Protein AF-Q6S965-F1 (afdb_monomer_lite)

Secondary structure (DSSP, 8-state):
-HHHHHHHHHIIIIISTTTB-TT--SB-SHHHHHHHHHHHHHHHIIIIIIIHHHHHHHTT----TT--HHHHHHHHHSHHHHHHHHHHHH--HHHHHHHHHHHHHHHHHHHHHHTTS----TT--HHHHH-

Structure (mmCIF, N/CA/C/O backbone):
data_AF-Q6S965-F1
#
_entry.id   AF-Q6S965-F1
#
loop_
_atom_site.group_PDB
_atom_site.id
_atom_site.type_symbol
_atom_site.label_atom_id
_atom_site.label_alt_id
_atom_site.label_comp_id
_atom_site.label_asym_id
_atom_site.label_entity_id
_atom_site.label_seq_id
_atom_site.pdbx_PDB_ins_code
_atom_site.Cartn_x
_atom_site.Cartn_y
_atom_site.Cartn_z
_atom_site.occupancy
_atom_site.B_iso_or_equiv
_atom_site.auth_seq_id
_atom_site.auth_comp_id
_atom_site.auth_asym_id
_atom_site.auth_atom_id
_atom_site.pdbx_PDB_model_num
ATOM 1 N N . VAL A 1 1 ? 0.564 4.305 -6.701 1.00 89.38 1 VAL A N 1
ATOM 2 C CA . VAL A 1 1 ? 1.039 3.746 -5.408 1.00 89.38 1 VAL A CA 1
ATOM 3 C C . VAL A 1 1 ? 0.927 4.752 -4.264 1.00 89.38 1 VAL A C 1
ATOM 5 O O . VAL A 1 1 ? 0.270 4.431 -3.283 1.00 89.38 1 VAL A O 1
ATOM 8 N N . ALA A 1 2 ? 1.478 5.968 -4.383 1.00 91.19 2 ALA A N 1
ATOM 9 C CA . ALA A 1 2 ? 1.459 6.966 -3.303 1.00 91.19 2 ALA A CA 1
ATOM 10 C C . ALA A 1 2 ? 0.062 7.246 -2.709 1.00 91.19 2 ALA A C 1
ATOM 12 O O . ALA A 1 2 ? -0.081 7.279 -1.490 1.00 91.19 2 ALA A O 1
ATOM 13 N N . ASP A 1 3 ? -0.973 7.387 -3.544 1.00 92.06 3 ASP A N 1
ATOM 14 C CA . ASP A 1 3 ? -2.338 7.638 -3.055 1.00 92.06 3 ASP A CA 1
ATOM 15 C C . ASP A 1 3 ? -2.898 6.467 -2.238 1.00 92.06 3 ASP A C 1
ATOM 17 O O . ASP A 1 3 ? -3.522 6.686 -1.205 1.00 92.06 3 ASP A O 1
ATOM 21 N N . MET A 1 4 ? -2.600 5.220 -2.628 1.00 94.44 4 MET A N 1
ATOM 22 C CA . MET A 1 4 ? -2.979 4.040 -1.843 1.00 94.44 4 MET A CA 1
ATOM 23 C C . MET A 1 4 ? -2.316 4.072 -0.461 1.00 94.44 4 MET A C 1
ATOM 25 O O . MET A 1 4 ? -2.991 3.855 0.541 1.00 94.44 4 MET A O 1
ATOM 29 N N . LEU A 1 5 ? -1.024 4.410 -0.384 1.00 94.31 5 LEU A N 1
ATOM 30 C CA . LEU A 1 5 ? -0.301 4.504 0.890 1.00 94.31 5 LEU A CA 1
ATOM 31 C C . LEU A 1 5 ? -0.874 5.612 1.788 1.00 94.31 5 LEU A C 1
ATOM 33 O O . LEU A 1 5 ? -1.057 5.413 2.991 1.00 94.31 5 LEU A O 1
ATOM 37 N N . LYS A 1 6 ? -1.228 6.764 1.205 1.00 92.31 6 LYS A N 1
ATOM 38 C CA . LYS A 1 6 ? -1.899 7.861 1.920 1.00 92.31 6 LYS A CA 1
ATOM 39 C C . LYS A 1 6 ? -3.275 7.444 2.442 1.00 92.31 6 LYS A C 1
ATOM 41 O O . LYS A 1 6 ? -3.589 7.714 3.604 1.00 92.31 6 LYS A O 1
ATOM 46 N N . ASP A 1 7 ? -4.066 6.755 1.625 1.00 93.94 7 ASP A N 1
ATOM 47 C CA . ASP A 1 7 ? -5.364 6.207 2.020 1.00 93.94 7 ASP A CA 1
ATOM 48 C C . ASP A 1 7 ? -5.217 5.181 3.151 1.00 93.94 7 ASP A C 1
ATOM 50 O O . ASP A 1 7 ? -5.959 5.245 4.132 1.00 93.94 7 ASP A O 1
ATOM 54 N N . SER A 1 8 ? -4.226 4.288 3.080 1.00 93.25 8 SER A N 1
ATOM 55 C CA . SER A 1 8 ? -3.907 3.327 4.145 1.00 93.25 8 SER A CA 1
ATOM 56 C C . SER A 1 8 ? -3.616 4.029 5.473 1.00 93.25 8 SER A C 1
ATOM 58 O O . SER A 1 8 ? -4.186 3.673 6.511 1.00 93.25 8 SER A O 1
ATOM 60 N N . ILE A 1 9 ? -2.803 5.091 5.452 1.00 92.19 9 ILE A N 1
ATOM 61 C CA . ILE A 1 9 ? -2.538 5.922 6.637 1.00 92.19 9 ILE A CA 1
ATOM 62 C C . ILE A 1 9 ? -3.828 6.580 7.133 1.00 92.19 9 ILE A C 1
ATOM 64 O O . ILE A 1 9 ? -4.091 6.605 8.341 1.00 92.19 9 ILE A O 1
ATOM 68 N N . HIS A 1 10 ? -4.653 7.122 6.236 1.00 92.31 10 HIS A N 1
ATOM 69 C CA . HIS A 1 10 ? -5.918 7.751 6.606 1.00 92.31 10 HIS A CA 1
ATOM 70 C C . HIS A 1 10 ? -6.868 6.755 7.282 1.00 92.31 10 HIS A C 1
ATOM 72 O O . HIS A 1 10 ? -7.427 7.056 8.344 1.00 92.31 10 HIS A O 1
ATOM 78 N N . TRP A 1 11 ? -7.005 5.553 6.720 1.00 92.00 11 TRP A N 1
ATOM 79 C CA . TRP A 1 11 ? -7.794 4.479 7.304 1.00 92.00 11 TRP A CA 1
ATOM 80 C C . TRP A 1 11 ? -7.309 4.163 8.714 1.00 92.00 11 TRP A C 1
ATOM 82 O O . TRP A 1 11 ? -8.083 4.337 9.661 1.00 92.00 11 TRP A O 1
ATOM 92 N N . ARG A 1 12 ? -6.022 3.817 8.870 1.00 88.50 12 ARG A N 1
ATOM 93 C CA . ARG A 1 12 ? -5.408 3.433 10.155 1.00 88.50 12 ARG A CA 1
ATOM 94 C C . ARG A 1 12 ? -5.476 4.530 11.213 1.00 88.50 12 ARG A C 1
ATOM 96 O O . ARG A 1 12 ? -5.728 4.233 12.377 1.00 88.50 12 ARG A O 1
ATOM 103 N N . THR A 1 13 ? -5.279 5.795 10.839 1.00 88.38 13 THR A N 1
ATOM 104 C CA . THR A 1 13 ? -5.111 6.890 11.813 1.00 88.38 13 THR A CA 1
ATOM 105 C C . THR A 1 13 ? -6.377 7.696 12.092 1.00 88.38 13 THR A C 1
ATOM 107 O O . THR A 1 13 ? -6.488 8.274 13.179 1.00 88.38 13 THR A O 1
ATOM 110 N N . LYS A 1 14 ? -7.325 7.764 11.145 1.00 87.88 14 LYS A N 1
ATOM 111 C CA . LYS A 1 14 ? -8.512 8.634 11.238 1.00 87.88 14 LYS A CA 1
ATOM 112 C C . LYS A 1 14 ? -9.830 7.878 11.238 1.00 87.88 14 LYS A C 1
ATOM 114 O O . LYS A 1 14 ? -10.699 8.226 12.030 1.00 87.88 14 LYS A O 1
ATOM 119 N N . LYS A 1 15 ? -9.993 6.882 10.365 1.00 86.62 15 LYS A N 1
ATOM 120 C CA . LYS A 1 15 ? -11.287 6.207 10.179 1.00 86.62 15 LYS A CA 1
ATOM 121 C C . LYS A 1 15 ? -11.476 5.036 11.134 1.00 86.62 15 LYS A C 1
ATOM 123 O O . LYS A 1 15 ? -12.443 5.023 11.885 1.00 86.62 15 LYS A O 1
ATOM 128 N N . ILE A 1 16 ? -10.536 4.090 11.163 1.00 85.50 16 ILE A N 1
ATOM 129 C CA . ILE A 1 16 ? -10.684 2.864 11.967 1.00 85.50 16 ILE A CA 1
ATOM 130 C C . ILE A 1 16 ? -10.013 2.954 13.339 1.00 85.50 16 ILE A C 1
ATOM 132 O O . ILE A 1 16 ? -10.334 2.151 14.212 1.00 85.50 16 ILE A O 1
ATOM 136 N N . LYS A 1 17 ? -9.138 3.945 13.578 1.00 81.62 17 LYS A N 1
ATOM 137 C CA . LYS A 1 17 ? -8.413 4.101 14.856 1.00 81.62 17 LYS A CA 1
ATOM 138 C C . LYS A 1 17 ? -9.340 4.056 16.073 1.00 81.62 17 LYS A C 1
ATOM 140 O O . LYS A 1 17 ? -9.077 3.336 17.026 1.00 81.62 17 LYS A O 1
ATOM 145 N N . GLY A 1 18 ? -10.438 4.813 16.031 1.00 75.31 18 GLY A N 1
ATOM 146 C CA . GLY A 1 18 ? -11.424 4.863 17.119 1.00 75.31 18 GLY A CA 1
ATOM 147 C C . GLY A 1 18 ? -12.336 3.634 17.199 1.00 75.31 18 GLY A C 1
ATOM 148 O O . GLY A 1 18 ? -13.053 3.460 18.184 1.00 75.31 18 GLY A O 1
ATOM 149 N N . CYS A 1 19 ? -12.311 2.782 16.175 1.00 76.19 19 CYS A N 1
ATOM 150 C CA . CYS A 1 19 ? -13.139 1.587 16.064 1.00 76.19 19 CYS A CA 1
ATOM 151 C C . CYS A 1 19 ? -12.486 0.330 16.625 1.00 76.19 19 CYS A C 1
ATOM 153 O O . CYS A 1 19 ? -13.191 -0.609 17.004 1.00 76.19 19 CYS A O 1
ATOM 155 N N . LEU A 1 20 ? -11.160 0.332 16.730 1.00 70.69 20 LEU A N 1
ATOM 156 C CA . LEU A 1 20 ? -10.374 -0.723 17.350 1.00 70.69 20 LEU A CA 1
ATOM 157 C C . LEU A 1 20 ? -10.328 -0.484 18.870 1.00 70.69 20 LEU A C 1
ATOM 159 O O . LEU A 1 20 ? -9.452 0.209 19.381 1.00 70.69 20 LEU A O 1
ATOM 163 N N . LYS A 1 21 ? -11.303 -1.021 19.618 1.00 54.81 21 LYS A N 1
ATOM 164 C CA . LYS A 1 21 ? -11.324 -0.913 21.091 1.00 54.81 21 LYS A CA 1
ATOM 165 C C . LYS A 1 21 ? -10.451 -1.984 21.757 1.00 54.81 21 LYS A C 1
ATOM 167 O O . LYS A 1 21 ? -10.687 -3.175 21.573 1.00 54.81 21 LYS A O 1
ATOM 172 N N . ASN A 1 22 ? -9.551 -1.547 22.641 1.00 51.72 22 ASN A N 1
ATOM 173 C CA . ASN A 1 22 ? -8.943 -2.331 23.730 1.00 51.72 22 ASN A CA 1
ATOM 174 C C . ASN A 1 22 ? -8.476 -3.746 23.339 1.00 51.72 22 ASN A C 1
ATOM 176 O O . ASN A 1 22 ? -8.963 -4.731 23.895 1.00 51.72 22 ASN A O 1
ATOM 180 N N . GLY A 1 23 ? -7.576 -3.861 22.358 1.00 51.97 23 GLY A N 1
ATOM 181 C CA . GLY A 1 23 ? -6.899 -5.123 22.017 1.00 51.97 23 GLY A CA 1
ATOM 182 C C . GLY A 1 23 ? -7.782 -6.221 21.406 1.00 51.97 23 GLY A C 1
ATOM 183 O O . GLY A 1 23 ? -7.270 -7.189 20.855 1.00 51.97 23 GLY A O 1
ATOM 184 N N . LYS A 1 24 ? -9.112 -6.075 21.418 1.00 53.44 24 LYS A N 1
ATOM 185 C CA . LYS A 1 24 ? -10.038 -6.958 20.708 1.00 53.44 24 LYS A CA 1
ATOM 186 C C . LYS A 1 24 ? -10.313 -6.305 19.363 1.00 53.44 24 LYS A C 1
ATOM 188 O O . LYS A 1 24 ? -11.141 -5.405 19.308 1.00 53.44 24 LYS A O 1
ATOM 193 N N . LYS A 1 25 ? -9.611 -6.742 18.309 1.00 58.44 25 LYS A N 1
ATOM 194 C CA . LYS A 1 25 ? -9.739 -6.360 16.881 1.00 58.44 25 LYS A CA 1
ATOM 195 C C . LYS A 1 25 ? -11.190 -6.499 16.341 1.00 58.44 25 LYS A C 1
ATOM 197 O O . LYS A 1 25 ? -11.455 -7.269 15.427 1.00 58.44 25 LYS A O 1
ATOM 202 N N . LYS A 1 26 ? -12.175 -5.835 16.951 1.00 62.50 26 LYS A N 1
ATOM 203 C CA . LYS A 1 26 ? -13.612 -5.961 16.684 1.00 62.50 26 LYS A CA 1
ATOM 204 C C . LYS A 1 26 ? -14.224 -4.575 16.548 1.00 62.50 26 LYS A C 1
ATOM 206 O O . LYS A 1 26 ? -14.096 -3.738 17.438 1.00 62.50 26 LYS A O 1
ATOM 211 N N . CYS A 1 27 ? -14.949 -4.378 15.454 1.00 69.75 27 CYS A N 1
ATOM 212 C CA . CYS A 1 27 ? -15.687 -3.158 15.150 1.00 69.75 27 CYS A CA 1
ATOM 213 C C . CYS A 1 27 ? -16.868 -3.039 16.126 1.00 69.75 27 CYS A C 1
ATOM 215 O O . CYS A 1 27 ? -17.914 -3.666 15.959 1.00 69.75 27 CYS A O 1
ATOM 217 N N . GLY A 1 28 ? -16.638 -2.323 17.231 1.00 67.81 28 GLY A N 1
ATOM 218 C CA . GLY A 1 28 ? -17.420 -2.484 18.462 1.00 67.81 28 GLY A CA 1
ATOM 219 C C . GLY A 1 28 ? -18.773 -1.769 18.516 1.00 67.81 28 GLY A C 1
ATOM 220 O O . GLY A 1 28 ? -19.571 -2.073 19.398 1.00 67.81 28 GLY A O 1
ATOM 221 N N . ASN A 1 29 ? -19.054 -0.829 17.611 1.00 78.25 29 ASN A N 1
ATOM 222 C CA . ASN A 1 29 ? -20.328 -0.102 17.543 1.00 78.25 29 ASN A CA 1
ATOM 223 C C . ASN A 1 29 ? -20.859 -0.054 16.096 1.00 78.25 29 ASN A C 1
ATOM 225 O O . ASN A 1 29 ? -20.144 -0.416 15.163 1.00 78.25 29 ASN A O 1
ATOM 229 N N . GLN A 1 30 ? -22.115 0.362 15.902 1.00 78.31 30 GLN A N 1
ATOM 230 C CA . GLN A 1 30 ? -22.769 0.325 14.587 1.00 78.31 30 GLN A CA 1
ATOM 231 C C . GLN A 1 30 ? -22.052 1.186 13.534 1.00 78.31 30 GLN A C 1
ATOM 233 O O . GLN A 1 30 ? -21.882 0.731 12.408 1.00 78.31 30 GLN A O 1
ATOM 238 N N . GLN A 1 31 ? -21.572 2.374 13.913 1.00 78.81 31 GLN A N 1
ATOM 239 C CA . GLN A 1 31 ? -20.787 3.243 13.030 1.00 78.81 31 GLN A CA 1
ATOM 240 C C . GLN A 1 31 ? -19.485 2.556 12.594 1.00 78.81 31 GLN A C 1
ATOM 242 O O . GLN A 1 31 ? -19.177 2.471 11.413 1.00 78.81 31 GLN A O 1
ATOM 247 N N . CYS A 1 32 ? -18.781 1.948 13.542 1.00 83.69 32 CYS A N 1
ATOM 248 C CA . CYS A 1 32 ? -17.551 1.219 13.289 1.00 83.69 32 CYS A CA 1
ATOM 249 C C . CYS A 1 32 ? -17.752 -0.036 12.452 1.00 83.69 32 CYS A C 1
ATOM 251 O O . CYS A 1 32 ? -16.859 -0.396 11.696 1.00 83.69 32 CYS A O 1
ATOM 253 N N . LYS A 1 33 ? -18.905 -0.708 12.547 1.00 83.88 33 LYS A N 1
ATOM 254 C CA . LYS A 1 33 ? -19.232 -1.799 11.620 1.00 83.88 33 LYS A CA 1
ATOM 255 C C . LYS A 1 33 ? -19.308 -1.281 10.187 1.00 83.88 33 LYS A C 1
ATOM 257 O O . LYS A 1 33 ? -18.735 -1.905 9.306 1.00 83.88 33 LYS A O 1
ATOM 262 N N . VAL A 1 34 ? -19.954 -0.134 9.966 1.00 87.31 34 VAL A N 1
ATOM 263 C CA . VAL A 1 34 ? -20.016 0.496 8.638 1.00 87.31 34 VAL A CA 1
ATOM 264 C C . VAL A 1 34 ? -18.619 0.881 8.154 1.00 87.31 34 VAL A C 1
ATOM 266 O O . VAL A 1 34 ? -18.240 0.496 7.053 1.00 87.31 34 VAL A O 1
ATOM 269 N N . ASP A 1 35 ? -17.825 1.565 8.980 1.00 88.12 35 ASP A N 1
ATOM 270 C CA . ASP A 1 35 ? -16.473 1.992 8.597 1.00 88.12 35 ASP A CA 1
ATOM 271 C C . ASP A 1 35 ? -15.545 0.799 8.305 1.00 88.12 35 ASP A C 1
ATOM 273 O O . ASP A 1 35 ? -14.790 0.829 7.335 1.00 88.12 35 ASP A O 1
ATOM 277 N N . CYS A 1 36 ? -15.641 -0.285 9.081 1.00 88.00 36 CYS A N 1
ATOM 278 C CA . CYS A 1 36 ? -14.897 -1.518 8.828 1.00 88.00 36 CYS A CA 1
ATOM 279 C C . CYS A 1 36 ? -15.331 -2.231 7.542 1.00 88.00 36 CYS A C 1
ATOM 281 O O . CYS A 1 36 ? -14.480 -2.699 6.791 1.00 88.00 36 CYS A O 1
ATOM 283 N N . GLU A 1 37 ? -16.635 -2.324 7.269 1.00 90.31 37 GLU A N 1
ATOM 284 C CA . GLU A 1 37 ? -17.135 -2.905 6.017 1.00 90.31 37 GLU A CA 1
ATOM 285 C C . GLU A 1 37 ? -16.693 -2.072 4.807 1.00 90.31 37 GLU A C 1
ATOM 287 O O . GLU A 1 37 ? -16.285 -2.626 3.785 1.00 90.31 37 GLU A O 1
ATOM 292 N N . CYS A 1 38 ? -16.701 -0.742 4.930 1.00 92.44 38 CYS A N 1
ATOM 293 C CA . CYS A 1 38 ? -16.157 0.155 3.915 1.00 92.44 38 CYS A CA 1
ATOM 294 C C . CYS A 1 38 ? -14.655 -0.070 3.708 1.00 92.44 38 CYS A C 1
ATOM 296 O O . CYS A 1 38 ? -14.222 -0.195 2.564 1.00 92.44 38 CYS A O 1
ATOM 298 N N . PHE A 1 39 ? -13.873 -0.187 4.787 1.00 92.38 39 PHE A N 1
ATOM 299 C CA . PHE A 1 39 ? -12.445 -0.485 4.692 1.00 92.38 39 PHE A CA 1
ATOM 300 C C . PHE A 1 39 ? -12.193 -1.836 4.013 1.00 92.38 39 PHE A C 1
ATOM 302 O O . PHE A 1 39 ? -11.409 -1.911 3.074 1.00 92.38 39 PHE A O 1
ATOM 309 N N . LYS A 1 40 ? -12.924 -2.888 4.399 1.00 92.00 40 LYS A N 1
ATOM 310 C CA . LYS A 1 40 ? -12.821 -4.218 3.780 1.00 92.00 40 LYS A CA 1
ATOM 311 C C . LYS A 1 40 ? -13.115 -4.177 2.278 1.00 92.00 40 LYS A C 1
ATOM 313 O O . LYS A 1 40 ? -12.414 -4.812 1.495 1.00 92.00 40 LYS A O 1
ATOM 318 N N . ARG A 1 41 ? -14.139 -3.424 1.860 1.00 95.56 41 ARG A N 1
ATOM 319 C CA . ARG A 1 41 ? -14.451 -3.218 0.434 1.00 95.56 41 ARG A CA 1
ATOM 320 C C . ARG A 1 41 ? -13.352 -2.443 -0.283 1.00 95.56 41 ARG A C 1
ATOM 322 O O . ARG A 1 41 ? -13.016 -2.808 -1.403 1.00 95.56 41 ARG A O 1
ATOM 329 N N . TRP A 1 42 ? -12.791 -1.417 0.357 1.00 96.06 42 TRP A N 1
ATOM 330 C CA . TRP A 1 42 ? -11.675 -0.649 -0.190 1.00 96.06 42 TRP A CA 1
ATOM 331 C C . TRP A 1 42 ? -10.440 -1.536 -0.396 1.00 96.06 42 TRP A C 1
ATOM 333 O O . TRP A 1 42 ? -9.916 -1.556 -1.503 1.00 96.06 42 TRP A O 1
ATOM 343 N N . VAL A 1 43 ? -10.047 -2.348 0.596 1.00 94.56 43 VAL A N 1
ATOM 344 C CA . VAL A 1 43 ? -8.929 -3.306 0.468 1.00 94.56 43 VAL A CA 1
ATOM 345 C C . VAL A 1 43 ? -9.188 -4.279 -0.680 1.00 94.56 43 VAL A C 1
ATOM 347 O O . VAL A 1 43 ? -8.347 -4.426 -1.564 1.00 94.56 43 VAL A O 1
ATOM 350 N N . LYS A 1 44 ? -10.386 -4.879 -0.726 1.00 95.38 44 LYS A N 1
ATOM 351 C CA . LYS A 1 44 ? -10.782 -5.799 -1.800 1.00 95.38 44 LYS A CA 1
ATOM 352 C C . LYS A 1 44 ? -10.667 -5.147 -3.179 1.00 95.38 44 LYS A C 1
ATOM 354 O O . LYS A 1 44 ? -10.114 -5.740 -4.097 1.00 95.38 44 LYS A O 1
ATOM 359 N N . GLN A 1 45 ? -11.170 -3.922 -3.325 1.00 95.81 45 GLN A N 1
ATOM 360 C CA . GLN A 1 45 ? -11.069 -3.172 -4.573 1.00 95.81 45 GLN A CA 1
ATOM 361 C C . GLN A 1 45 ? -9.605 -2.901 -4.941 1.00 95.81 45 GLN A C 1
ATOM 363 O O . GLN A 1 45 ? -9.214 -3.138 -6.082 1.00 95.81 45 GLN A O 1
ATOM 368 N N . LYS A 1 46 ? -8.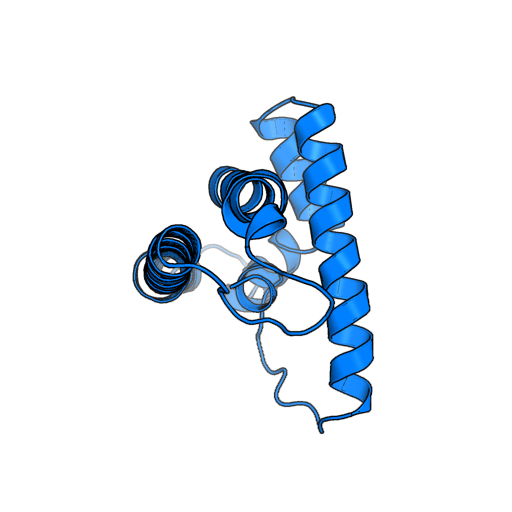788 -2.435 -3.989 1.00 96.44 46 LYS A N 1
ATOM 369 C CA . LYS A 1 46 ? -7.375 -2.139 -4.242 1.00 96.44 46 LYS A CA 1
ATOM 370 C C . LYS A 1 46 ? -6.598 -3.377 -4.655 1.00 96.44 46 LYS A C 1
ATOM 372 O O . LYS A 1 46 ? -5.851 -3.286 -5.618 1.00 96.44 46 LYS A O 1
ATOM 377 N N . LYS A 1 47 ? -6.819 -4.516 -4.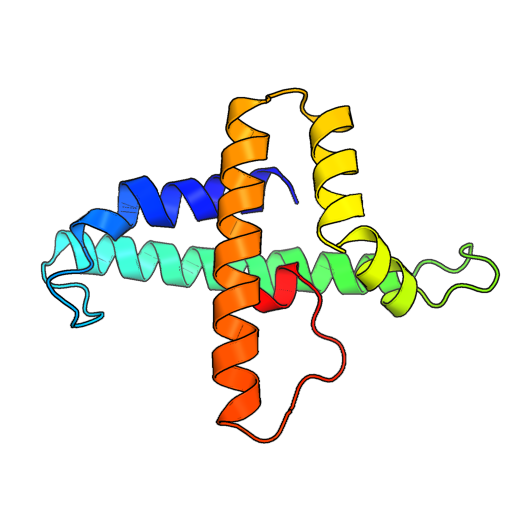001 1.00 92.81 47 LYS A N 1
ATOM 378 C CA . LYS A 1 47 ? -6.145 -5.778 -4.315 1.00 92.81 47 LYS A CA 1
ATOM 379 C C . LYS A 1 47 ? -6.605 -6.350 -5.657 1.00 92.81 47 LYS A C 1
ATOM 381 O O . LYS A 1 47 ? -5.840 -6.379 -6.613 1.00 92.81 47 LYS A O 1
ATOM 386 N N . GLU A 1 48 ? -7.884 -6.703 -5.750 1.00 92.00 48 GLU A N 1
ATOM 387 C CA . GLU A 1 48 ? -8.407 -7.521 -6.852 1.00 92.00 48 GLU A CA 1
ATOM 388 C C . GLU A 1 48 ? -8.658 -6.729 -8.141 1.00 92.00 48 GLU A C 1
ATOM 390 O O . GLU A 1 48 ? -8.622 -7.280 -9.238 1.00 92.00 48 GLU A O 1
ATOM 395 N N . GLN A 1 49 ? -9.005 -5.441 -8.038 1.00 92.88 49 GLN A N 1
ATOM 396 C CA . GLN A 1 49 ? -9.455 -4.668 -9.202 1.00 92.88 49 GLN A CA 1
ATOM 397 C C . GLN A 1 49 ? -8.405 -3.713 -9.741 1.00 92.88 49 GLN A C 1
ATOM 399 O O . GLN A 1 49 ? -8.455 -3.399 -10.932 1.00 92.88 49 GLN A O 1
ATOM 404 N N . GLU A 1 50 ? -7.514 -3.226 -8.883 1.00 96.38 50 GLU A N 1
ATOM 405 C CA . GLU A 1 50 ? -6.508 -2.234 -9.249 1.00 96.38 50 GLU A CA 1
ATOM 406 C C . GLU A 1 50 ? -5.109 -2.860 -9.259 1.00 96.38 50 GLU A C 1
ATOM 408 O O . GLU A 1 50 ? -4.464 -2.872 -10.304 1.00 96.38 50 GLU A O 1
ATOM 413 N N . TRP A 1 51 ? -4.656 -3.425 -8.137 1.00 95.75 51 TRP A N 1
ATOM 414 C CA . TRP A 1 51 ? -3.289 -3.922 -7.986 1.00 95.75 51 TRP A CA 1
ATOM 415 C C . TRP A 1 51 ? -2.990 -5.131 -8.869 1.00 95.75 51 TRP A C 1
ATOM 417 O O . TRP A 1 51 ? -1.988 -5.123 -9.581 1.00 95.75 51 TRP A O 1
ATOM 427 N N . ASP A 1 52 ? -3.882 -6.120 -8.920 1.00 93.88 52 ASP A N 1
ATOM 428 C CA . ASP A 1 52 ? -3.691 -7.285 -9.791 1.00 93.88 52 ASP A CA 1
ATOM 429 C C . ASP A 1 52 ? -3.618 -6.897 -11.276 1.00 93.88 52 ASP A C 1
ATOM 431 O O . ASP A 1 52 ? -2.796 -7.437 -12.015 1.00 93.88 52 ASP A O 1
ATOM 435 N N . LYS A 1 53 ? -4.386 -5.888 -11.709 1.00 96.00 53 LYS A N 1
ATOM 436 C CA . LYS A 1 53 ? -4.305 -5.368 -13.086 1.00 96.00 53 LYS A CA 1
ATOM 437 C C . LYS A 1 53 ? -3.010 -4.605 -13.346 1.00 96.00 53 LYS A C 1
ATOM 439 O O . LYS A 1 53 ? -2.494 -4.656 -14.459 1.00 96.00 53 LYS A O 1
ATOM 444 N N . ILE A 1 54 ? -2.483 -3.900 -12.342 1.00 95.12 54 ILE A N 1
ATOM 445 C CA . ILE A 1 54 ? -1.171 -3.247 -12.438 1.00 95.12 54 ILE A CA 1
ATOM 446 C C . ILE A 1 54 ? -0.081 -4.307 -12.596 1.00 95.12 54 ILE A C 1
ATOM 448 O O . ILE A 1 54 ? 0.723 -4.180 -13.513 1.00 95.12 54 ILE A O 1
ATOM 452 N N . LYS A 1 55 ? -0.094 -5.370 -11.779 1.00 94.06 55 LYS A N 1
ATOM 453 C CA . LYS A 1 55 ? 0.841 -6.500 -11.907 1.00 94.06 55 LYS A CA 1
ATOM 454 C C . LYS A 1 55 ? 0.738 -7.161 -13.280 1.00 94.06 55 LYS A C 1
ATOM 456 O O . LYS A 1 55 ? 1.752 -7.345 -13.942 1.00 94.06 55 LYS A O 1
ATOM 461 N N . GLU A 1 56 ? -0.479 -7.442 -13.751 1.00 95.12 56 GLU A N 1
ATOM 462 C CA . GLU A 1 56 ? -0.708 -8.026 -15.079 1.00 95.12 56 GLU A CA 1
ATOM 463 C C . GLU A 1 56 ? -0.175 -7.125 -16.202 1.00 95.12 56 GLU A C 1
ATOM 465 O O . GLU A 1 56 ? 0.416 -7.609 -17.165 1.00 95.12 56 GLU A O 1
ATOM 470 N N . HIS A 1 57 ? -0.382 -5.811 -16.102 1.00 95.50 57 HIS A N 1
ATOM 471 C CA . HIS A 1 57 ? 0.133 -4.869 -17.089 1.00 95.50 57 HIS A CA 1
ATOM 472 C C . HIS A 1 57 ? 1.661 -4.763 -17.034 1.00 95.50 57 HIS A C 1
ATOM 474 O O . HIS A 1 57 ? 2.305 -4.813 -18.079 1.00 95.50 57 HIS A O 1
ATOM 480 N N . PHE A 1 58 ? 2.241 -4.673 -15.834 1.00 95.00 58 PHE A N 1
ATOM 481 C CA . PHE A 1 58 ? 3.688 -4.599 -15.634 1.00 95.00 58 PHE A CA 1
ATOM 482 C C . PHE A 1 58 ? 4.389 -5.861 -16.153 1.00 95.00 58 PHE A C 1
ATOM 484 O O . PHE A 1 58 ? 5.414 -5.756 -16.822 1.00 95.00 58 PHE A O 1
ATOM 491 N N . GLY A 1 59 ? 3.785 -7.034 -15.934 1.00 94.81 59 GLY A N 1
ATOM 492 C CA . GLY A 1 59 ? 4.265 -8.331 -16.417 1.00 94.81 59 GLY A CA 1
ATOM 493 C C . GLY A 1 59 ? 4.268 -8.500 -17.940 1.00 94.81 59 GLY A C 1
ATOM 494 O O . GLY A 1 59 ? 4.864 -9.443 -18.445 1.00 94.81 59 GLY A O 1
ATOM 495 N N . LYS A 1 60 ? 3.620 -7.598 -18.692 1.00 95.88 60 LYS A N 1
ATOM 496 C CA . LYS A 1 60 ? 3.621 -7.602 -20.167 1.00 95.88 60 LYS A CA 1
ATOM 497 C C . LYS A 1 60 ? 4.767 -6.791 -20.774 1.00 95.88 60 LYS A C 1
ATOM 499 O O . LYS A 1 60 ? 4.860 -6.732 -21.998 1.00 95.88 60 LYS A O 1
ATOM 504 N N . GLN A 1 61 ? 5.597 -6.138 -19.961 1.00 93.12 61 GLN A N 1
ATOM 505 C CA . GLN A 1 61 ? 6.740 -5.373 -20.458 1.00 93.12 61 GLN A CA 1
ATOM 506 C C . GLN A 1 61 ? 7.802 -6.320 -21.021 1.00 93.12 61 GLN A C 1
ATOM 508 O O . GLN A 1 61 ? 8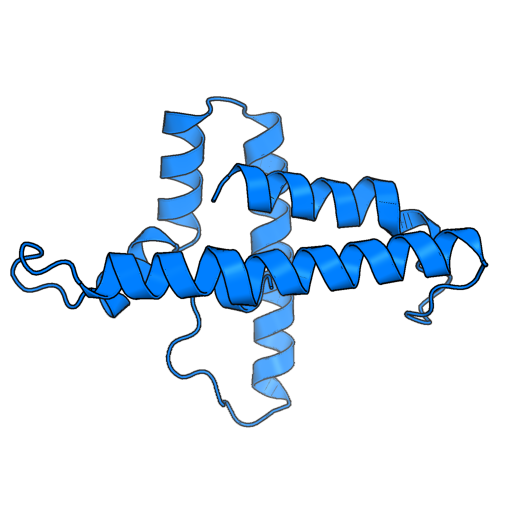.275 -7.217 -20.330 1.00 93.12 61 GLN A O 1
ATOM 513 N N . THR A 1 62 ? 8.161 -6.125 -22.288 1.00 92.69 62 THR A N 1
ATOM 514 C CA . THR A 1 62 ? 9.129 -6.969 -23.014 1.00 92.69 62 THR A CA 1
ATOM 515 C C . THR A 1 62 ? 10.453 -6.259 -23.284 1.00 92.69 62 THR A C 1
ATOM 517 O O . THR A 1 62 ? 11.372 -6.845 -23.844 1.00 92.69 62 THR A O 1
ATOM 520 N N . ASP A 1 63 ? 10.544 -4.979 -22.939 1.00 94.06 63 ASP A N 1
ATOM 521 C CA . ASP A 1 63 ? 11.662 -4.076 -23.207 1.00 94.06 63 ASP A CA 1
ATOM 522 C C . ASP A 1 63 ? 12.506 -3.791 -21.954 1.00 94.06 63 ASP A C 1
ATOM 524 O O . ASP A 1 63 ? 13.138 -2.745 -21.837 1.00 94.06 63 ASP A O 1
ATOM 528 N N . LEU A 1 64 ? 12.559 -4.755 -21.030 1.00 92.25 64 LEU A N 1
ATOM 529 C CA . LEU A 1 64 ? 13.274 -4.646 -19.753 1.00 92.25 64 LEU A CA 1
ATOM 530 C C . LEU A 1 64 ? 14.733 -5.143 -19.800 1.00 92.25 64 LEU A C 1
ATOM 532 O O . LEU A 1 64 ? 15.431 -5.125 -18.789 1.00 92.25 64 LEU A O 1
ATOM 536 N N . GLY A 1 65 ? 15.229 -5.565 -20.966 1.00 91.06 65 GLY A N 1
ATOM 537 C CA . GLY A 1 65 ? 16.584 -6.104 -21.105 1.00 91.06 65 GLY A CA 1
ATOM 538 C C . GLY A 1 65 ? 16.720 -7.476 -20.441 1.00 91.06 65 GLY A C 1
ATOM 539 O O . GLY A 1 65 ? 16.009 -8.402 -20.814 1.00 91.06 65 GLY A O 1
ATOM 540 N N . GLU A 1 66 ? 17.647 -7.606 -19.490 1.00 90.56 66 GLU A N 1
ATOM 541 C CA . GLU A 1 66 ? 17.882 -8.852 -18.735 1.00 90.56 66 GLU A CA 1
ATOM 542 C C . GLU A 1 66 ? 16.965 -9.002 -17.511 1.00 90.56 66 GLU A C 1
ATOM 544 O O . GLU A 1 66 ? 17.002 -10.029 -16.839 1.00 90.56 66 GLU A O 1
ATOM 549 N N . TRP A 1 67 ? 16.157 -7.986 -17.200 1.00 91.00 67 TRP A N 1
ATOM 550 C CA . TRP A 1 67 ? 15.287 -8.006 -16.032 1.00 91.00 67 TRP A CA 1
ATOM 551 C C . TRP A 1 67 ? 13.978 -8.733 -16.321 1.00 91.00 67 TRP A C 1
ATOM 553 O O . TRP A 1 67 ? 13.235 -8.356 -17.230 1.00 91.00 67 TRP A O 1
ATOM 563 N N . GLU A 1 68 ? 13.648 -9.708 -15.479 1.00 92.31 68 GLU A N 1
ATOM 564 C CA . GLU A 1 68 ? 12.300 -10.262 -15.430 1.00 92.31 68 GLU A CA 1
ATOM 565 C C . GLU A 1 68 ? 11.328 -9.219 -14.843 1.00 92.31 68 GLU A C 1
ATOM 567 O O . GLU A 1 68 ? 11.646 -8.574 -13.835 1.00 92.31 68 GLU A O 1
ATOM 572 N N . PRO A 1 69 ? 10.128 -9.029 -15.428 1.00 93.75 69 PRO A N 1
ATOM 573 C CA . PRO A 1 69 ? 9.184 -8.015 -14.963 1.00 93.75 69 PRO A CA 1
ATOM 574 C C . PRO A 1 69 ? 8.818 -8.126 -13.480 1.00 93.75 69 PRO A C 1
ATOM 576 O O . PRO A 1 69 ? 8.658 -7.109 -12.812 1.00 93.75 69 PRO A O 1
ATOM 579 N N . ASN A 1 70 ? 8.678 -9.339 -12.947 1.00 90.12 70 ASN A N 1
ATOM 580 C CA . ASN A 1 70 ? 8.311 -9.520 -11.542 1.00 90.12 70 ASN A CA 1
ATOM 581 C C . ASN A 1 70 ? 9.456 -9.112 -10.604 1.00 90.12 70 ASN A C 1
ATOM 583 O O . ASN A 1 70 ? 9.213 -8.378 -9.648 1.00 90.12 70 ASN A O 1
ATOM 587 N N . ASP A 1 71 ? 10.691 -9.496 -10.930 1.00 91.31 71 ASP A N 1
ATOM 588 C CA . ASP A 1 71 ? 11.885 -9.153 -10.150 1.00 91.31 71 ASP A CA 1
ATOM 589 C C . ASP A 1 71 ? 12.133 -7.641 -10.160 1.00 91.31 71 ASP A C 1
ATOM 591 O O . ASP A 1 71 ? 12.503 -7.037 -9.151 1.00 91.31 71 ASP A O 1
ATOM 595 N N . LEU A 1 72 ? 11.904 -6.992 -11.307 1.00 94.00 72 LEU A N 1
ATOM 596 C CA . LEU A 1 72 ? 11.976 -5.539 -11.397 1.00 94.00 72 LEU A CA 1
ATOM 597 C C . LEU A 1 72 ? 10.866 -4.878 -10.576 1.00 94.00 72 LEU A C 1
ATOM 599 O O . LEU A 1 72 ? 11.129 -3.899 -9.879 1.00 94.00 72 LEU A O 1
ATOM 603 N N . LEU A 1 73 ? 9.635 -5.400 -10.643 1.00 94.31 73 LEU A N 1
ATOM 604 C CA . LEU A 1 73 ? 8.511 -4.872 -9.871 1.00 94.31 73 LEU A CA 1
ATOM 605 C C . LEU A 1 73 ? 8.783 -4.944 -8.365 1.00 94.31 73 LEU A C 1
ATOM 607 O O . LEU A 1 73 ? 8.473 -4.000 -7.642 1.00 94.31 73 LEU A O 1
ATOM 611 N N . GLU A 1 74 ? 9.369 -6.040 -7.892 1.00 92.25 74 GLU A N 1
ATOM 612 C CA . GLU A 1 74 ? 9.763 -6.189 -6.495 1.00 92.25 74 GLU A CA 1
ATOM 613 C C . GLU A 1 74 ? 10.813 -5.143 -6.094 1.00 92.25 74 GLU A C 1
ATOM 615 O O . GLU A 1 74 ? 10.600 -4.410 -5.128 1.00 92.25 74 GLU A O 1
ATOM 620 N N . GLN A 1 75 ? 11.876 -4.979 -6.888 1.00 92.50 75 GLN A N 1
ATOM 621 C CA . GLN A 1 75 ? 12.938 -4.001 -6.617 1.00 92.50 75 GLN A CA 1
ATOM 622 C C . GLN A 1 75 ? 12.440 -2.550 -6.607 1.00 92.50 75 GLN A C 1
ATOM 624 O O . GLN A 1 75 ? 12.817 -1.769 -5.736 1.00 92.50 75 GLN A O 1
ATOM 629 N N . VAL A 1 76 ? 11.561 -2.156 -7.537 1.00 94.25 76 VAL A N 1
ATOM 630 C CA . VAL A 1 76 ? 11.033 -0.774 -7.554 1.00 94.25 76 VAL A CA 1
ATOM 631 C C . VAL A 1 76 ? 10.064 -0.493 -6.402 1.00 94.25 76 VAL A C 1
ATOM 633 O O . VAL A 1 76 ? 9.804 0.669 -6.079 1.00 94.25 76 VAL A O 1
ATOM 636 N N . LEU A 1 77 ? 9.518 -1.542 -5.784 1.00 94.69 77 LEU A N 1
ATOM 637 C CA . LEU A 1 77 ? 8.650 -1.459 -4.609 1.00 94.69 77 LEU A CA 1
ATOM 638 C C . LEU A 1 77 ? 9.402 -1.698 -3.297 1.00 94.69 77 LEU A C 1
ATOM 640 O O . LEU A 1 77 ? 8.792 -1.573 -2.230 1.00 94.69 77 LEU A O 1
ATOM 644 N N . GLU A 1 78 ? 10.699 -1.997 -3.352 1.00 92.00 78 GLU A N 1
ATOM 645 C CA . GLU A 1 78 ? 11.565 -2.033 -2.181 1.00 92.00 78 GLU A CA 1
ATOM 646 C C . GLU A 1 78 ? 11.516 -0.673 -1.474 1.00 92.00 78 GLU A C 1
ATOM 648 O O . GLU A 1 78 ? 11.565 0.387 -2.107 1.00 92.00 78 GLU A O 1
ATOM 653 N N . LYS A 1 79 ? 11.406 -0.685 -0.141 1.00 90.94 79 LYS A N 1
ATOM 654 C CA . LYS A 1 79 ? 11.143 0.502 0.684 1.00 90.94 79 LYS A CA 1
ATOM 655 C C . LYS A 1 79 ? 12.025 1.703 0.334 1.00 90.94 79 LYS A C 1
ATOM 657 O O . LYS A 1 79 ? 11.501 2.806 0.183 1.00 90.94 79 LYS A O 1
ATOM 662 N N . GLY A 1 80 ? 13.337 1.512 0.177 1.00 91.44 80 GLY A N 1
ATOM 663 C CA . GLY A 1 80 ? 14.265 2.602 -0.148 1.00 91.44 80 GLY A CA 1
ATOM 664 C C . GLY A 1 80 ? 13.979 3.250 -1.509 1.00 91.44 80 GLY A C 1
ATOM 665 O O . GLY A 1 80 ? 13.879 4.478 -1.615 1.00 91.44 80 GLY A O 1
ATOM 666 N N . VAL A 1 81 ? 13.789 2.424 -2.541 1.00 94.56 81 VAL A N 1
ATOM 667 C CA . VAL A 1 81 ? 13.505 2.869 -3.915 1.00 94.56 81 VAL A CA 1
ATOM 668 C C . VAL A 1 81 ? 12.125 3.520 -3.995 1.00 94.56 81 VAL A C 1
ATOM 670 O O . VAL A 1 81 ? 11.968 4.604 -4.567 1.00 94.56 81 VAL A O 1
ATOM 673 N N . LEU A 1 82 ? 11.133 2.908 -3.349 1.00 93.56 82 LEU A N 1
ATOM 674 C CA . LEU A 1 82 ? 9.761 3.392 -3.305 1.00 93.56 82 LEU A CA 1
ATOM 675 C C . LEU A 1 82 ? 9.663 4.763 -2.624 1.00 93.56 82 LEU A C 1
ATOM 677 O O . LEU A 1 82 ? 9.035 5.675 -3.165 1.00 93.56 82 LEU A O 1
ATOM 681 N N . LEU A 1 83 ? 10.297 4.938 -1.459 1.00 92.75 83 LEU A N 1
ATOM 682 C CA . LEU A 1 83 ? 10.299 6.215 -0.737 1.00 92.75 83 LEU A CA 1
ATOM 683 C C . LEU A 1 83 ? 10.984 7.319 -1.542 1.00 92.75 83 LEU A C 1
ATOM 685 O O . LEU A 1 83 ? 10.480 8.442 -1.584 1.00 92.75 83 LEU A O 1
ATOM 689 N N . THR A 1 84 ? 12.085 6.992 -2.221 1.00 93.19 84 THR A N 1
ATOM 690 C CA . THR A 1 84 ? 12.794 7.934 -3.099 1.00 93.19 84 THR A CA 1
ATOM 691 C C . THR A 1 84 ? 11.894 8.367 -4.256 1.00 93.19 84 THR A C 1
ATOM 693 O O . THR A 1 84 ? 11.667 9.562 -4.448 1.00 93.19 84 THR A O 1
ATOM 696 N N . SER A 1 85 ? 11.268 7.406 -4.939 1.00 91.81 85 SER A N 1
ATOM 697 C CA . SER A 1 85 ? 10.348 7.659 -6.056 1.00 91.81 85 SER A CA 1
ATOM 698 C C . SER A 1 85 ? 9.141 8.512 -5.640 1.00 91.81 85 SER A C 1
ATOM 700 O O . SER A 1 85 ? 8.737 9.438 -6.347 1.00 91.81 85 SER A O 1
ATOM 702 N N . ILE A 1 86 ? 8.561 8.246 -4.463 1.00 91.62 86 ILE A N 1
ATOM 703 C CA . ILE A 1 86 ? 7.450 9.046 -3.921 1.00 91.62 86 ILE A CA 1
ATOM 704 C C . ILE A 1 86 ? 7.920 10.457 -3.559 1.00 91.62 86 ILE A C 1
ATOM 706 O O . ILE A 1 86 ? 7.191 11.421 -3.810 1.00 91.62 86 ILE A O 1
ATOM 710 N N . LYS A 1 87 ? 9.119 10.596 -2.982 1.00 91.06 87 LYS A N 1
ATOM 711 C CA . LYS A 1 87 ? 9.687 11.895 -2.614 1.00 91.06 87 LYS A CA 1
ATOM 712 C C . LYS A 1 87 ? 9.875 12.791 -3.827 1.00 91.06 87 LYS A C 1
ATOM 714 O O . LYS A 1 87 ? 9.447 13.942 -3.789 1.00 91.06 87 LYS A O 1
ATOM 719 N N . GLU A 1 88 ? 10.453 12.257 -4.894 1.00 90.62 88 GLU A N 1
ATOM 720 C CA . GLU A 1 88 ? 10.684 12.993 -6.136 1.00 90.62 88 GLU A CA 1
ATOM 721 C C . GLU A 1 88 ? 9.374 13.350 -6.851 1.00 90.62 88 GLU A C 1
ATOM 723 O O . GLU A 1 88 ? 9.226 14.470 -7.334 1.00 90.62 88 GLU A O 1
ATOM 728 N N . GLY A 1 89 ? 8.393 12.439 -6.870 1.00 88.19 89 GLY A N 1
ATOM 729 C CA . GLY A 1 89 ? 7.121 12.662 -7.564 1.00 88.19 89 GLY A CA 1
ATOM 730 C C . GLY A 1 89 ? 6.112 13.549 -6.821 1.00 88.19 89 GLY A C 1
ATOM 731 O O . GLY A 1 89 ? 5.332 14.251 -7.463 1.00 88.19 89 GLY A O 1
ATOM 732 N N . TYR A 1 90 ? 6.092 13.519 -5.482 1.00 82.44 90 TYR A N 1
ATOM 733 C CA . TYR A 1 90 ? 5.037 14.158 -4.676 1.00 82.44 90 TYR A CA 1
ATOM 734 C C . TYR A 1 90 ? 5.538 15.217 -3.679 1.00 82.44 90 TYR A C 1
ATOM 736 O O . TYR A 1 90 ? 4.716 15.974 -3.162 1.00 82.44 90 TYR A O 1
ATOM 744 N N . GLY A 1 91 ? 6.844 15.291 -3.390 1.00 78.00 91 GLY A N 1
ATOM 745 C CA . GLY A 1 91 ? 7.498 16.424 -2.714 1.00 78.00 91 GLY A CA 1
ATOM 746 C C . GLY A 1 91 ? 7.039 16.790 -1.291 1.00 78.00 91 GLY A C 1
ATOM 747 O O . GLY A 1 91 ? 7.438 17.838 -0.789 1.00 78.00 91 GLY A O 1
ATOM 748 N N . ASN A 1 92 ? 6.203 15.987 -0.622 1.00 84.88 92 ASN A N 1
ATOM 749 C CA . ASN A 1 92 ? 5.678 16.303 0.713 1.00 84.88 92 ASN A CA 1
ATOM 750 C C . ASN A 1 92 ? 6.396 15.508 1.813 1.00 84.88 92 ASN A C 1
ATOM 752 O O . ASN A 1 92 ? 6.077 14.344 2.053 1.00 84.88 92 ASN A O 1
ATOM 756 N N . GLU A 1 93 ? 7.313 16.167 2.524 1.00 85.56 93 GLU A N 1
ATOM 757 C CA . GLU A 1 93 ? 8.128 15.580 3.601 1.00 85.56 93 GLU A CA 1
ATOM 758 C C . GLU A 1 93 ? 7.293 14.893 4.690 1.00 85.56 93 GLU A C 1
ATOM 760 O O . GLU A 1 93 ? 7.575 13.757 5.061 1.00 85.56 93 GLU A O 1
ATOM 765 N N . LYS A 1 94 ? 6.198 15.518 5.140 1.00 86.56 94 LYS A N 1
ATOM 766 C CA . LYS A 1 94 ? 5.344 14.953 6.200 1.00 86.56 94 LYS A CA 1
ATOM 767 C C . LYS A 1 94 ? 4.580 13.714 5.749 1.00 86.56 94 LYS A C 1
ATOM 769 O O . LYS A 1 94 ? 4.255 12.864 6.577 1.00 86.56 94 LYS A O 1
ATOM 774 N N . ASP A 1 95 ? 4.225 13.638 4.469 1.00 86.12 95 ASP A N 1
ATOM 775 C CA . ASP A 1 95 ? 3.585 12.442 3.921 1.00 86.12 95 ASP A CA 1
ATOM 776 C C . ASP A 1 95 ? 4.607 11.305 3.821 1.00 86.12 95 ASP A C 1
ATOM 778 O O . ASP A 1 95 ? 4.284 10.178 4.184 1.00 86.12 95 ASP A O 1
ATOM 782 N N . ILE A 1 96 ? 5.842 11.606 3.408 1.00 89.88 96 ILE A N 1
ATOM 783 C CA . ILE A 1 96 ? 6.929 10.625 3.286 1.00 89.88 96 ILE A CA 1
ATOM 784 C C . ILE A 1 96 ? 7.276 10.024 4.648 1.00 89.88 96 ILE A C 1
ATOM 786 O O . ILE A 1 96 ? 7.282 8.806 4.764 1.00 89.88 96 ILE A O 1
ATOM 790 N N . GLU A 1 97 ? 7.459 10.842 5.689 1.00 91.94 97 GLU A N 1
ATOM 791 C CA . GLU A 1 97 ? 7.737 10.357 7.053 1.00 91.94 97 GLU A CA 1
ATOM 792 C C . GLU A 1 97 ? 6.654 9.386 7.553 1.00 91.94 97 GLU A C 1
ATOM 794 O O . GLU A 1 97 ? 6.936 8.367 8.184 1.00 91.94 97 GLU A O 1
ATOM 799 N N . ARG A 1 98 ? 5.381 9.680 7.258 1.00 92.62 98 ARG A N 1
ATOM 800 C CA . ARG A 1 98 ? 4.260 8.814 7.652 1.00 92.62 98 ARG A CA 1
ATOM 801 C C . ARG A 1 98 ? 4.213 7.521 6.848 1.00 92.62 98 ARG A C 1
ATOM 803 O O . ARG A 1 98 ? 3.823 6.496 7.399 1.00 92.62 98 ARG A O 1
ATOM 810 N N . ILE A 1 99 ? 4.558 7.578 5.564 1.00 93.00 99 ILE A N 1
ATOM 811 C CA . ILE A 1 99 ? 4.648 6.400 4.697 1.00 93.00 99 ILE A CA 1
ATOM 812 C C . ILE A 1 99 ? 5.810 5.517 5.147 1.00 93.00 99 ILE A C 1
ATOM 814 O O . ILE A 1 99 ? 5.626 4.317 5.295 1.00 93.00 99 ILE A O 1
ATOM 818 N N . GLU A 1 100 ? 6.971 6.094 5.437 1.00 93.62 100 GLU A N 1
ATOM 819 C CA . GLU A 1 100 ? 8.123 5.362 5.960 1.00 93.62 100 GLU A CA 1
ATOM 820 C C . GLU A 1 100 ? 7.790 4.653 7.278 1.00 93.62 100 GLU A C 1
ATOM 822 O O . GLU A 1 100 ? 8.083 3.466 7.427 1.00 93.62 100 GLU A O 1
ATOM 827 N N . ALA A 1 101 ? 7.110 5.343 8.200 1.00 93.75 101 ALA A N 1
ATOM 828 C CA . ALA A 1 101 ? 6.652 4.745 9.451 1.00 93.75 101 ALA A CA 1
ATOM 829 C C . ALA A 1 101 ? 5.656 3.594 9.218 1.00 93.75 101 ALA A C 1
ATOM 831 O O . ALA A 1 101 ? 5.754 2.569 9.887 1.00 93.75 101 ALA A O 1
ATOM 832 N N . LEU A 1 102 ? 4.729 3.745 8.261 1.00 92.75 102 LEU A N 1
ATOM 833 C CA . LEU A 1 102 ? 3.790 2.687 7.878 1.00 92.75 102 LEU A CA 1
ATOM 834 C C . LEU A 1 102 ? 4.530 1.452 7.354 1.00 92.75 102 LEU A C 1
ATOM 836 O O . LEU A 1 102 ? 4.230 0.348 7.788 1.00 92.75 102 LEU A O 1
ATOM 840 N N . LEU A 1 103 ? 5.471 1.640 6.425 1.00 92.75 103 LEU A N 1
ATOM 841 C CA . LEU A 1 103 ? 6.221 0.541 5.816 1.00 92.75 103 LEU A CA 1
ATOM 842 C C . LEU A 1 103 ? 7.068 -0.197 6.852 1.00 92.75 103 LEU A C 1
ATOM 844 O O . LEU A 1 103 ? 7.065 -1.421 6.871 1.00 92.75 103 LEU A O 1
ATOM 848 N N . LYS A 1 104 ? 7.719 0.541 7.758 1.00 92.19 104 LYS A N 1
ATOM 849 C CA . LYS A 1 104 ? 8.486 -0.050 8.857 1.00 92.19 104 LYS A CA 1
ATOM 850 C C . LYS A 1 104 ? 7.610 -0.898 9.787 1.00 92.19 104 LYS A C 1
ATOM 852 O O . LYS A 1 104 ? 7.982 -2.011 10.116 1.00 92.19 104 LYS A O 1
ATOM 857 N N . GLU A 1 105 ? 6.434 -0.395 10.169 1.00 89.62 105 GLU A N 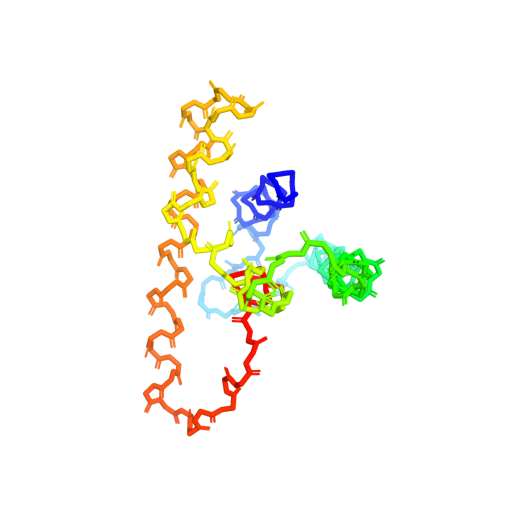1
ATOM 858 C CA . GLU A 1 105 ? 5.505 -1.133 11.041 1.00 89.62 105 GLU A CA 1
ATOM 859 C C . GLU A 1 105 ? 5.029 -2.453 10.409 1.00 89.62 105 GLU A C 1
ATOM 861 O O . GLU A 1 105 ? 4.686 -3.388 11.124 1.00 89.62 105 GLU A O 1
ATOM 866 N N . GLU A 1 106 ? 4.960 -2.534 9.079 1.00 86.06 106 GLU A N 1
ATOM 867 C CA . GLU A 1 106 ? 4.605 -3.778 8.390 1.00 86.06 106 GLU A CA 1
ATOM 868 C C . GLU A 1 106 ? 5.790 -4.720 8.214 1.00 86.06 106 GLU A C 1
ATOM 870 O O . GLU A 1 106 ? 5.596 -5.924 8.318 1.00 86.06 106 GLU A O 1
ATOM 875 N N . GLU A 1 107 ? 6.995 -4.209 7.959 1.00 85.56 107 GLU A N 1
ATOM 876 C CA . GLU A 1 107 ? 8.220 -5.024 7.968 1.00 85.56 107 GLU A CA 1
ATOM 877 C C . GLU A 1 107 ? 8.370 -5.735 9.318 1.00 85.56 107 GLU A C 1
ATOM 879 O O . GLU A 1 107 ? 8.414 -6.962 9.341 1.00 85.56 107 GLU A O 1
ATOM 884 N N . ASP A 1 108 ? 8.286 -4.980 10.421 1.00 85.25 108 ASP A N 1
ATOM 885 C CA . ASP A 1 108 ? 8.399 -5.514 11.784 1.00 85.25 108 ASP A CA 1
ATOM 886 C C . ASP A 1 108 ? 7.349 -6.623 12.055 1.00 85.25 108 ASP A C 1
ATOM 888 O O . ASP A 1 108 ? 7.652 -7.636 12.678 1.00 85.25 108 ASP A O 1
ATOM 892 N N . LYS A 1 109 ? 6.110 -6.481 11.553 1.00 80.44 109 LYS A N 1
ATOM 893 C CA . LYS A 1 109 ? 5.051 -7.504 11.712 1.00 80.44 109 LYS A CA 1
ATOM 894 C C . LYS A 1 109 ? 5.267 -8.749 10.862 1.00 80.44 109 LYS A C 1
ATOM 896 O O . LYS A 1 109 ? 4.917 -9.840 11.295 1.00 80.44 109 LYS A O 1
ATOM 901 N N . ASN A 1 110 ? 5.765 -8.584 9.639 1.00 73.12 110 A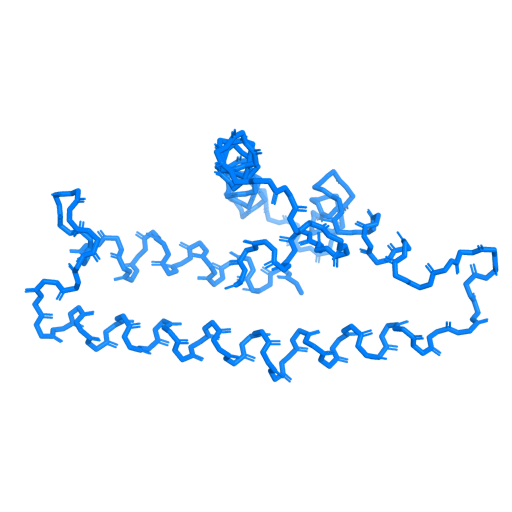SN A N 1
ATOM 902 C CA . ASN A 1 110 ? 5.988 -9.717 8.745 1.00 73.12 110 ASN A CA 1
ATOM 903 C C . ASN A 1 110 ? 7.157 -10.581 9.242 1.00 73.12 110 ASN A C 1
ATOM 905 O O . ASN A 1 110 ? 7.089 -11.798 9.121 1.00 73.12 110 ASN A O 1
ATOM 909 N N . GLU A 1 111 ? 8.182 -9.971 9.848 1.00 72.00 111 GLU A N 1
ATOM 910 C CA . GLU A 1 111 ? 9.277 -10.700 10.505 1.00 72.00 111 GLU A CA 1
ATOM 911 C C . GLU A 1 111 ? 8.771 -11.547 11.689 1.00 72.00 111 GLU A C 1
ATOM 913 O O . GLU A 1 111 ? 9.171 -12.700 11.828 1.00 72.00 111 GLU A O 1
ATOM 918 N N . GLU A 1 112 ? 7.837 -11.022 12.493 1.00 62.09 112 GLU A N 1
ATOM 919 C CA . GLU A 1 112 ? 7.199 -11.772 13.589 1.00 62.09 112 GLU A CA 1
ATOM 920 C C . GLU A 1 112 ? 6.306 -12.932 13.087 1.00 62.09 112 GLU A C 1
ATOM 922 O O . GLU A 1 112 ? 6.238 -13.981 13.727 1.00 62.09 112 GLU A O 1
ATOM 927 N N . GLU A 1 113 ? 5.618 -12.774 11.948 1.00 60.19 113 GLU A N 1
ATOM 928 C CA . GLU A 1 113 ? 4.720 -13.798 11.381 1.00 60.19 113 GLU A CA 1
ATOM 929 C C . GLU A 1 113 ? 5.470 -14.925 10.632 1.00 60.19 113 GLU A C 1
ATOM 931 O O . GLU A 1 113 ? 5.052 -16.087 10.706 1.00 60.19 113 GLU A O 1
ATOM 936 N N . ASP A 1 114 ? 6.591 -14.621 9.964 1.00 57.28 114 ASP A N 1
ATOM 937 C CA . ASP A 1 114 ? 7.436 -15.607 9.264 1.00 57.28 114 ASP A CA 1
ATOM 938 C C . ASP A 1 114 ? 8.180 -16.554 10.241 1.00 57.28 114 ASP A C 1
ATOM 940 O O . ASP A 1 114 ? 8.543 -17.674 9.866 1.00 57.28 114 ASP A O 1
ATOM 944 N N . GLU A 1 115 ? 8.364 -16.163 11.510 1.00 55.00 115 GLU A N 1
ATOM 945 C CA . GLU A 1 115 ? 8.893 -17.043 12.567 1.00 55.00 115 GLU A CA 1
ATOM 946 C C . GLU A 1 115 ? 7.860 -18.083 13.067 1.00 55.00 115 GLU A C 1
ATOM 948 O O . GLU A 1 115 ? 8.248 -19.165 13.521 1.00 55.00 115 GLU A O 1
ATOM 953 N N . GLU A 1 116 ? 6.551 -17.803 12.965 1.00 51.69 116 GLU A N 1
ATOM 954 C CA . GLU A 1 116 ? 5.471 -18.672 13.474 1.00 51.69 116 GLU A CA 1
ATOM 955 C C . GLU A 1 116 ? 4.816 -19.573 12.406 1.00 51.69 116 GLU A C 1
ATOM 957 O O . GLU A 1 116 ? 4.292 -20.642 12.746 1.00 51.69 116 GLU A O 1
ATOM 962 N N . ALA A 1 117 ? 4.841 -19.199 11.122 1.00 47.03 117 ALA A N 1
ATOM 963 C CA . ALA A 1 117 ? 4.217 -19.957 10.036 1.00 47.03 117 ALA A CA 1
ATOM 964 C C . ALA A 1 117 ? 5.222 -20.265 8.915 1.00 47.03 117 ALA A C 1
ATOM 966 O O . ALA A 1 117 ? 5.714 -19.366 8.247 1.00 47.03 117 ALA A O 1
ATOM 967 N N . GLY A 1 118 ? 5.500 -21.555 8.677 1.00 48.34 118 GLY A N 1
ATOM 968 C CA . GLY A 1 118 ? 6.377 -22.008 7.589 1.00 48.34 118 GLY A CA 1
ATOM 969 C C . GLY A 1 118 ? 6.021 -21.342 6.253 1.00 48.34 118 GLY A C 1
ATOM 970 O O . GLY A 1 118 ? 4.912 -21.520 5.751 1.00 48.34 118 GLY A O 1
ATOM 971 N N . ALA A 1 119 ? 6.970 -20.559 5.740 1.00 47.41 119 ALA A N 1
ATOM 972 C CA . ALA A 1 119 ? 6.801 -19.536 4.716 1.00 47.41 119 ALA A CA 1
ATOM 973 C C . ALA A 1 119 ? 6.106 -20.014 3.426 1.00 47.41 119 ALA A C 1
ATOM 975 O O . ALA A 1 119 ? 6.664 -20.794 2.657 1.00 47.41 119 ALA A O 1
ATOM 976 N N . ASP A 1 120 ? 4.929 -19.448 3.147 1.00 45.78 120 ASP A N 1
ATOM 977 C CA . ASP A 1 120 ? 4.349 -19.349 1.800 1.00 45.78 120 ASP A CA 1
ATOM 978 C C . ASP A 1 120 ? 4.486 -17.881 1.344 1.00 45.78 120 ASP A C 1
ATOM 980 O O . ASP A 1 120 ? 3.549 -17.067 1.390 1.00 45.78 120 ASP A O 1
ATOM 984 N N . ASN A 1 121 ? 5.738 -17.503 1.059 1.00 53.88 121 ASN A N 1
ATOM 985 C CA . ASN A 1 121 ? 6.168 -16.130 0.764 1.00 53.88 121 ASN A CA 1
ATOM 986 C C . ASN A 1 121 ? 6.661 -15.968 -0.686 1.00 53.88 121 ASN A C 1
ATOM 988 O O . ASN A 1 121 ? 7.290 -14.964 -1.012 1.00 53.88 121 ASN A O 1
ATOM 992 N N . GLU A 1 122 ? 6.382 -16.933 -1.571 1.00 54.19 122 GLU A N 1
ATOM 993 C CA . GLU A 1 122 ? 6.774 -16.819 -2.978 1.00 54.19 122 GLU A CA 1
ATOM 994 C C . GLU A 1 122 ? 6.036 -15.637 -3.642 1.00 54.19 122 GLU A C 1
ATOM 996 O O . GLU A 1 122 ? 4.814 -15.637 -3.806 1.00 54.19 122 GLU A O 1
ATOM 1001 N N . ASN A 1 123 ? 6.816 -14.621 -4.032 1.00 61.72 123 ASN A N 1
ATOM 1002 C CA . ASN A 1 123 ? 6.454 -13.501 -4.912 1.00 61.72 123 ASN A CA 1
ATOM 1003 C C . ASN A 1 123 ? 5.475 -12.442 -4.357 1.00 61.72 123 ASN A C 1
ATOM 1005 O O . ASN A 1 123 ? 4.651 -11.909 -5.108 1.00 61.72 123 ASN A O 1
ATOM 1009 N N . LYS A 1 124 ? 5.543 -12.092 -3.064 1.00 78.88 124 LYS A N 1
ATOM 1010 C CA . LYS A 1 124 ? 4.754 -10.972 -2.500 1.00 78.88 124 LYS A CA 1
ATOM 1011 C C . LYS A 1 124 ? 5.557 -9.671 -2.453 1.00 78.88 124 LYS A C 1
ATOM 1013 O O . LYS A 1 124 ? 6.483 -9.539 -1.657 1.00 78.88 124 LYS A O 1
ATOM 1018 N N . THR A 1 125 ? 5.126 -8.664 -3.215 1.00 90.50 125 THR A N 1
ATOM 1019 C CA . THR A 1 125 ? 5.709 -7.312 -3.156 1.00 90.50 125 THR A CA 1
ATOM 1020 C C . THR A 1 125 ? 5.343 -6.585 -1.853 1.00 90.50 125 THR A C 1
ATOM 1022 O O . THR A 1 125 ? 4.385 -6.952 -1.167 1.00 90.50 125 THR A O 1
ATOM 1025 N N . THR A 1 126 ? 6.018 -5.469 -1.550 1.00 91.25 126 THR A N 1
ATOM 1026 C CA . THR A 1 126 ? 5.664 -4.550 -0.444 1.00 91.25 126 THR A CA 1
ATOM 1027 C C . THR A 1 126 ? 4.179 -4.169 -0.437 1.00 91.25 126 THR A C 1
ATOM 1029 O O . THR A 1 126 ? 3.560 -4.024 0.616 1.0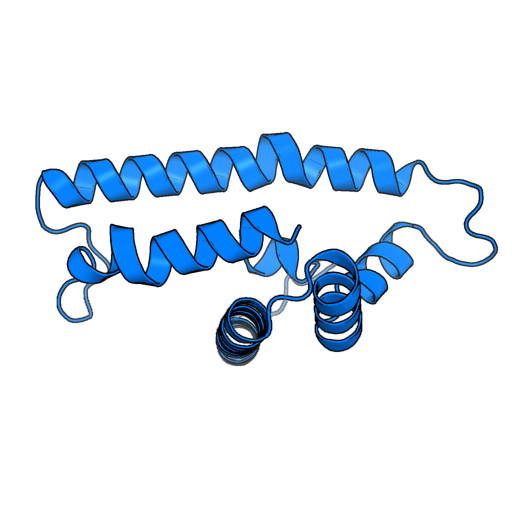0 91.25 126 THR A O 1
ATOM 1032 N N . ILE A 1 127 ? 3.578 -4.018 -1.620 1.00 92.19 127 ILE A N 1
ATOM 1033 C CA . ILE A 1 127 ? 2.166 -3.661 -1.762 1.00 92.19 127 ILE A CA 1
ATOM 1034 C C . ILE A 1 127 ? 1.247 -4.858 -1.494 1.00 92.19 127 ILE A C 1
ATOM 1036 O O . ILE A 1 127 ? 0.189 -4.670 -0.896 1.00 92.19 127 ILE A O 1
ATOM 1040 N N . ASP A 1 128 ? 1.648 -6.075 -1.875 1.00 91.50 128 ASP A N 1
ATOM 1041 C CA . ASP A 1 128 ? 0.888 -7.293 -1.565 1.00 91.50 128 ASP A CA 1
ATOM 1042 C C . ASP A 1 128 ? 0.863 -7.580 -0.058 1.00 91.50 128 ASP A C 1
ATOM 1044 O O . ASP A 1 128 ? -0.141 -8.079 0.444 1.00 91.50 128 ASP A O 1
ATOM 1048 N N . LYS A 1 129 ? 1.934 -7.228 0.666 1.00 89.44 129 LYS A N 1
ATOM 1049 C CA . LYS A 1 129 ? 2.003 -7.341 2.134 1.00 89.44 129 LYS A CA 1
ATOM 1050 C C . LYS A 1 129 ? 1.101 -6.324 2.850 1.00 89.44 129 LYS A C 1
ATOM 1052 O O . LYS A 1 129 ? 0.595 -6.602 3.929 1.00 89.44 129 LYS A O 1
ATOM 1057 N N . LEU A 1 130 ? 0.861 -5.161 2.240 1.00 89.38 130 LEU A N 1
ATOM 1058 C CA . LEU A 1 130 ? 0.006 -4.100 2.790 1.00 89.38 130 LEU A CA 1
ATOM 1059 C C . LEU A 1 130 ? -1.507 -4.316 2.583 1.00 89.38 130 LEU A C 1
ATOM 1061 O O . LEU A 1 130 ? -2.299 -3.688 3.296 1.00 89.38 130 LEU A O 1
ATOM 1065 N N . LEU A 1 131 ? -1.908 -5.112 1.581 1.00 87.94 131 LEU A N 1
ATOM 1066 C CA . LEU A 1 131 ? -3.303 -5.315 1.143 1.00 87.94 131 LEU A CA 1
ATOM 1067 C C . LEU A 1 131 ? -3.867 -6.690 1.527 1.00 87.94 131 LEU A C 1
ATOM 1069 O O . LEU A 1 131 ? -4.922 -6.716 2.198 1.00 87.94 131 LEU A O 1
#

Foldseek 3Di:
DLVVLVVLLCLCPPQCVVQCPDPPNGRPDPSSVVSVVVVVVVVCCCPPPPVVVVLVVQQPDPPPPPDRSLNVVQVCLPLVNVLVVCCVPPVDPVSSVSSSVVLVVLVVVVVVVCVPDPDPPPRQHSVNSSD

Radius of gyration: 16.54 Å; chains: 1; bounding box: 41×38×47 Å

Organism: Plasmodium falciparum (NCBI:txid5833)

Sequence (131 aa):
VADMLKDSIHWRTKKIKGCLKNGKKKCGNQQCKVDCECFKRWVKQKKEQEWDKIKEHFGKQTDLGEWEPNDLLEQVLEKGVLLTSIKEGYGNEKDIERIEALLKEEEDKNEEEDEEAGADNENKTTIDKLL

pLDDT: mean 84.74, std 13.58, range [45.78, 96.44]

InterPro domains:
  IPR004258 Duffy-binding-like domain [PF03011] (1-131)